Protein AF-A0A7W8FSI3-F1 (afdb_monomer_lite)

Foldseek 3Di:
DPQQDDPVSVVVVVVVVVCLLPVLLVCCLVVVDVDPVSLVRLVNLVSQVVCVVVVNHDDDPVSPVSSPVVVVVVVVVVVVVVVVCCCVPPVVVVPDD

Sequence (97 aa):
MSAVTSISDWFLAATIPLAVLTVPPVLHYSGLWPNPVLYLVPTQGPLLLLGAAFDQVILTPWQAVYAVAYPAVCVAGLCWAAKVMFVRYVIAKSGGM

Radius of gyration: 18.12 Å; chains: 1; bounding box: 42×22×50 Å

Secondary structure (DSSP, 8-state):
--S--SHHHHHHHHHHHHHHHHHHHHHHHTTS---GGGGGSTTHHHHHHHHHHTTS----HHHHHHHHHHHHHHHHHHHHHHHHHHIIIIIHHHS--

pLDDT: mean 86.96, std 11.39, range [39.88, 97.88]

Structure (mmCIF, N/CA/C/O backbone):
data_AF-A0A7W8FSI3-F1
#
_entry.id   AF-A0A7W8FSI3-F1
#
loop_
_atom_site.group_PDB
_atom_site.id
_atom_site.type_symbol
_atom_site.label_atom_id
_atom_site.label_alt_id
_atom_site.label_comp_id
_atom_site.label_asym_id
_atom_site.label_entity_id
_atom_site.label_seq_id
_atom_site.pdbx_PDB_ins_code
_atom_site.Cartn_x
_atom_site.Cartn_y
_atom_site.Cartn_z
_atom_site.occupancy
_atom_site.B_iso_or_equiv
_atom_site.auth_seq_id
_atom_site.auth_comp_id
_atom_site.auth_asym_id
_atom_site.auth_atom_id
_atom_site.pdbx_PDB_model_num
ATOM 1 N N . MET A 1 1 ? 20.935 13.629 -19.081 1.00 39.88 1 MET A N 1
ATOM 2 C CA . MET A 1 1 ? 20.935 14.435 -17.845 1.00 39.88 1 MET A CA 1
ATOM 3 C C . MET A 1 1 ? 20.743 13.469 -16.681 1.00 39.88 1 MET A C 1
ATOM 5 O O . MET A 1 1 ? 19.632 12.996 -16.491 1.00 39.88 1 MET A O 1
ATOM 9 N N . SER A 1 2 ? 21.819 13.044 -16.008 1.00 49.53 2 SER A N 1
ATOM 10 C CA . SER A 1 2 ? 21.697 12.207 -14.802 1.00 49.53 2 SER A CA 1
ATOM 11 C C . SER A 1 2 ? 21.314 13.127 -13.648 1.00 49.53 2 SER A C 1
ATOM 13 O O . SER A 1 2 ? 22.121 13.954 -13.251 1.00 49.53 2 SER A O 1
ATOM 15 N N . ALA A 1 3 ? 20.077 13.036 -13.162 1.00 61.69 3 ALA A N 1
ATOM 16 C CA . ALA A 1 3 ? 19.508 13.946 -12.159 1.00 61.69 3 ALA A CA 1
ATOM 17 C C . ALA A 1 3 ? 20.057 13.753 -10.727 1.00 61.69 3 ALA A C 1
ATOM 19 O O . ALA A 1 3 ? 19.494 14.290 -9.782 1.00 61.69 3 ALA A O 1
ATOM 20 N N . VAL A 1 4 ? 21.116 12.962 -10.550 1.00 60.72 4 VAL A N 1
ATOM 21 C CA . VAL A 1 4 ? 21.644 12.579 -9.238 1.00 60.72 4 VAL A CA 1
ATOM 22 C C . VAL A 1 4 ? 23.166 12.640 -9.306 1.00 60.72 4 VAL A C 1
ATOM 24 O O . VAL A 1 4 ? 23.785 11.833 -10.000 1.00 60.72 4 VAL A O 1
ATOM 27 N N . THR A 1 5 ? 23.758 13.626 -8.634 1.00 78.25 5 THR A N 1
ATOM 28 C CA . THR A 1 5 ? 25.203 13.919 -8.656 1.00 78.25 5 THR A CA 1
ATOM 29 C C . THR A 1 5 ? 25.921 13.485 -7.376 1.00 78.25 5 THR A C 1
ATOM 31 O O . THR A 1 5 ? 27.133 13.293 -7.394 1.00 78.25 5 THR A O 1
ATOM 34 N N . SER A 1 6 ? 25.185 13.278 -6.280 1.00 84.44 6 SER A N 1
ATOM 35 C CA . SER A 1 6 ? 25.698 12.832 -4.979 1.00 84.44 6 SER A CA 1
ATOM 36 C C . SER A 1 6 ? 24.750 11.828 -4.309 1.00 84.44 6 SER A C 1
ATOM 38 O O . SER A 1 6 ? 23.558 11.788 -4.618 1.00 84.44 6 SER A O 1
ATOM 40 N N . ILE A 1 7 ? 25.253 11.043 -3.343 1.00 78.56 7 ILE A N 1
ATOM 41 C CA . ILE A 1 7 ? 24.429 10.159 -2.495 1.00 78.56 7 ILE A CA 1
ATOM 42 C C . ILE A 1 7 ? 23.298 10.955 -1.821 1.00 78.56 7 ILE A C 1
ATOM 44 O O . ILE A 1 7 ? 22.177 10.469 -1.697 1.00 78.56 7 ILE A O 1
ATOM 48 N N . SER A 1 8 ? 23.577 12.203 -1.433 1.00 83.56 8 SER A N 1
ATOM 49 C CA . SER A 1 8 ? 22.601 13.077 -0.785 1.00 83.56 8 SER A CA 1
ATOM 50 C C . SER A 1 8 ? 21.462 13.460 -1.727 1.00 83.56 8 SER A C 1
ATOM 52 O O . SER A 1 8 ? 20.315 13.486 -1.292 1.00 83.56 8 SER A O 1
ATOM 54 N N . ASP A 1 9 ? 21.744 13.674 -3.017 1.00 81.31 9 ASP A N 1
ATOM 55 C CA . ASP A 1 9 ? 20.712 13.963 -4.023 1.00 81.31 9 ASP A CA 1
ATOM 56 C C . ASP A 1 9 ? 19.767 12.770 -4.188 1.00 81.31 9 ASP A C 1
ATOM 58 O O . ASP A 1 9 ? 18.563 12.945 -4.354 1.00 81.31 9 ASP A O 1
ATOM 62 N N . TRP A 1 10 ? 20.302 11.547 -4.095 1.00 79.19 10 TRP A N 1
ATOM 63 C CA . TRP A 1 10 ? 19.506 10.324 -4.163 1.00 79.19 10 TRP A CA 1
ATOM 64 C C . TRP A 1 10 ? 18.550 10.205 -2.971 1.00 79.19 10 TRP A C 1
ATOM 66 O O . TRP A 1 10 ? 17.362 9.944 -3.160 1.00 79.19 10 TRP A O 1
ATOM 76 N N . PHE A 1 11 ? 19.042 10.455 -1.753 1.00 82.69 11 PHE A N 1
ATOM 77 C CA . PHE A 1 11 ? 18.196 10.477 -0.557 1.00 82.69 11 PHE A CA 1
ATOM 78 C C . PHE A 1 11 ? 17.128 11.566 -0.642 1.00 82.69 11 PHE A C 1
ATOM 80 O O . PHE A 1 11 ? 15.960 11.302 -0.375 1.00 82.69 11 PHE A O 1
ATOM 87 N N . LEU A 1 12 ? 17.507 12.774 -1.059 1.00 85.62 12 LEU A N 1
ATOM 88 C CA . LEU A 1 12 ? 16.598 13.914 -1.147 1.00 85.62 12 LEU A CA 1
ATOM 89 C C . LEU A 1 12 ? 15.513 13.684 -2.211 1.00 85.62 12 LEU A C 1
ATOM 91 O O . LEU A 1 12 ? 14.342 13.981 -1.973 1.00 8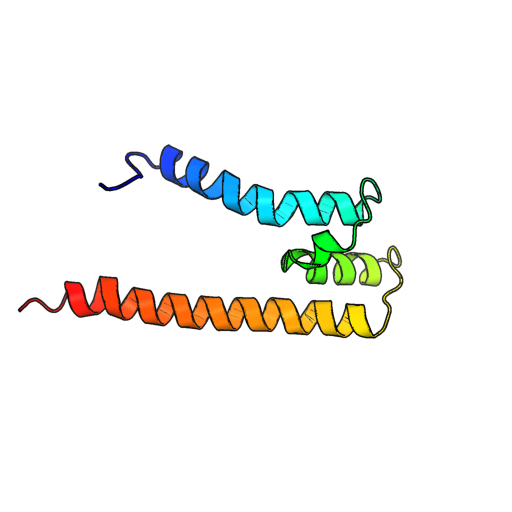5.62 12 LEU A O 1
ATOM 95 N N . ALA A 1 13 ? 15.871 13.057 -3.335 1.00 86.25 13 ALA A N 1
ATOM 96 C CA . ALA A 1 13 ? 14.919 12.622 -4.351 1.00 86.25 13 ALA A CA 1
ATOM 97 C C . ALA A 1 13 ? 13.961 11.531 -3.840 1.00 86.25 13 ALA A C 1
ATOM 99 O O . ALA A 1 13 ? 12.793 11.531 -4.225 1.00 86.25 13 ALA A O 1
ATOM 100 N N . ALA A 1 14 ? 14.417 10.628 -2.965 1.00 85.75 14 ALA A N 1
ATOM 101 C CA . ALA A 1 14 ? 13.577 9.595 -2.355 1.00 85.75 14 ALA A CA 1
ATOM 102 C C . ALA A 1 14 ? 12.652 10.139 -1.250 1.00 85.75 14 ALA A C 1
ATOM 104 O O . ALA A 1 14 ? 11.565 9.596 -1.041 1.00 85.75 14 ALA A O 1
ATOM 105 N N . THR A 1 15 ? 13.034 11.231 -0.579 1.00 89.12 15 THR A N 1
ATOM 106 C CA . THR A 1 15 ? 12.241 11.851 0.495 1.00 89.12 15 THR A CA 1
ATOM 107 C C . THR A 1 15 ? 10.853 12.266 0.027 1.00 89.12 15 THR A C 1
ATOM 109 O O . THR A 1 15 ? 9.884 12.037 0.745 1.00 89.12 15 THR A O 1
ATOM 112 N N . ILE A 1 16 ? 10.725 12.849 -1.170 1.00 87.38 16 ILE A N 1
ATOM 113 C CA . ILE A 1 16 ? 9.427 13.329 -1.667 1.00 87.38 16 ILE A CA 1
ATOM 114 C C . ILE A 1 16 ? 8.446 12.155 -1.872 1.00 87.38 16 ILE A C 1
ATOM 116 O O . ILE A 1 16 ? 7.372 12.185 -1.267 1.00 87.38 16 ILE A O 1
ATOM 120 N N . PRO A 1 17 ? 8.782 11.093 -2.636 1.00 86.62 17 PRO A N 1
ATOM 121 C CA . PRO A 1 17 ? 7.942 9.900 -2.728 1.00 86.62 17 PRO A CA 1
ATOM 122 C C . PRO A 1 17 ? 7.625 9.271 -1.370 1.00 86.62 17 PRO A C 1
ATOM 124 O O . PRO A 1 17 ? 6.478 8.905 -1.122 1.00 86.62 17 PRO A O 1
ATOM 127 N N . LEU A 1 18 ? 8.613 9.168 -0.474 1.00 88.12 18 LEU A N 1
ATOM 128 C CA . LEU A 1 18 ? 8.404 8.597 0.857 1.00 88.12 18 LEU A CA 1
ATOM 129 C C . LEU A 1 18 ? 7.416 9.427 1.678 1.00 88.12 18 LEU A C 1
ATOM 131 O O . LEU A 1 18 ? 6.507 8.863 2.280 1.00 88.12 18 LEU A O 1
ATOM 135 N N . ALA A 1 19 ? 7.541 10.753 1.666 1.00 90.00 19 ALA A N 1
ATOM 136 C CA . ALA A 1 19 ? 6.616 11.647 2.350 1.00 90.00 19 ALA A CA 1
ATOM 137 C C . ALA A 1 19 ? 5.189 11.485 1.809 1.00 90.00 19 ALA A C 1
ATOM 139 O O . ALA A 1 19 ? 4.250 11.330 2.586 1.00 90.00 19 ALA A O 1
ATOM 140 N N . VAL A 1 20 ? 5.022 11.422 0.485 1.00 88.06 20 VAL A N 1
ATOM 141 C CA . VAL A 1 20 ? 3.712 11.208 -0.155 1.00 88.06 20 VAL A CA 1
ATOM 142 C C . VAL A 1 20 ? 3.106 9.851 0.220 1.00 88.06 20 VAL A C 1
ATOM 144 O O . VAL A 1 20 ? 1.895 9.748 0.386 1.00 88.06 20 VAL A O 1
ATOM 147 N N . LEU A 1 21 ? 3.919 8.810 0.395 1.00 88.69 21 LEU A N 1
ATOM 148 C CA . LEU A 1 21 ? 3.440 7.480 0.777 1.00 88.69 21 LEU A CA 1
ATOM 149 C C . LEU A 1 21 ? 3.231 7.303 2.291 1.00 88.69 21 LEU A C 1
ATOM 151 O O . LEU A 1 21 ? 2.666 6.290 2.692 1.00 88.69 21 LEU A O 1
ATOM 155 N N . THR A 1 22 ? 3.669 8.232 3.144 1.00 87.69 22 THR A N 1
ATOM 156 C CA . THR A 1 22 ? 3.645 8.053 4.613 1.00 87.69 22 THR A CA 1
ATOM 157 C C . THR A 1 22 ? 2.816 9.103 5.339 1.00 87.69 22 THR A C 1
ATOM 159 O O . THR A 1 22 ? 2.026 8.754 6.213 1.00 87.69 22 THR A O 1
ATOM 162 N N . VAL A 1 23 ? 2.930 10.375 4.954 1.00 90.12 23 VAL A N 1
ATOM 163 C CA . VAL A 1 23 ? 2.220 11.482 5.608 1.00 90.12 23 VAL A CA 1
ATOM 164 C C . VAL A 1 23 ? 0.699 11.346 5.469 1.00 90.12 23 VAL A C 1
ATOM 166 O O . VAL A 1 23 ? 0.018 11.424 6.492 1.00 90.12 23 VAL A O 1
ATOM 169 N N . PRO A 1 24 ? 0.125 11.092 4.275 1.00 90.06 24 PRO A N 1
ATOM 170 C CA . PRO A 1 24 ? -1.329 11.021 4.139 1.00 90.06 24 PRO A CA 1
ATOM 171 C C . PRO A 1 24 ? -1.968 9.880 4.959 1.00 90.06 24 PRO A C 1
ATOM 173 O O . PRO A 1 24 ? -2.956 10.144 5.648 1.00 90.06 24 PRO A O 1
ATOM 176 N N . PRO A 1 25 ? -1.405 8.652 4.991 1.00 87.69 25 PRO A N 1
ATOM 177 C CA . PRO A 1 25 ? -1.898 7.599 5.873 1.00 87.69 25 PRO A CA 1
ATOM 178 C C . PRO A 1 25 ? -1.863 7.947 7.361 1.00 87.69 25 PRO A C 1
ATOM 180 O O . PRO A 1 25 ? -2.824 7.687 8.082 1.00 87.69 25 PRO A O 1
ATOM 183 N N . VAL A 1 26 ? -0.787 8.588 7.828 1.00 88.81 26 VAL A N 1
ATOM 184 C CA . VAL A 1 26 ? -0.663 9.021 9.230 1.00 88.81 26 VAL A CA 1
ATOM 185 C C . VAL A 1 26 ? -1.708 10.089 9.573 1.00 88.81 26 VAL A C 1
ATOM 187 O O . VAL A 1 26 ? -2.307 10.043 10.649 1.00 88.81 26 VAL A O 1
ATOM 190 N N . LEU A 1 27 ? -1.989 11.020 8.656 1.00 90.62 27 LEU A N 1
ATOM 191 C CA . LEU A 1 27 ? -3.038 12.032 8.834 1.00 90.62 27 LEU A CA 1
ATOM 192 C C . LEU A 1 27 ? -4.437 11.416 8.941 1.00 90.62 27 LEU A C 1
ATOM 194 O O . LEU A 1 27 ? -5.247 11.877 9.747 1.00 90.62 27 LEU A O 1
ATOM 198 N N . HIS A 1 28 ? -4.717 10.365 8.166 1.00 87.81 28 HIS A N 1
ATOM 199 C CA . HIS A 1 28 ? -5.979 9.641 8.292 1.00 87.81 28 HIS A CA 1
ATOM 200 C C . HIS A 1 28 ? -6.035 8.839 9.596 1.00 87.81 28 HIS A C 1
ATOM 202 O O . HIS A 1 28 ? -7.038 8.881 10.301 1.00 87.81 28 HIS A O 1
ATOM 208 N N . TYR A 1 29 ? -4.974 8.089 9.911 1.00 86.00 29 TYR A N 1
ATOM 209 C CA . TYR A 1 29 ? -4.913 7.213 11.083 1.00 86.00 29 TYR A CA 1
ATOM 210 C C . TYR A 1 29 ? -5.041 7.989 12.399 1.00 86.00 29 TYR A C 1
ATOM 212 O O . TYR A 1 29 ? -5.725 7.551 13.315 1.00 86.00 29 TYR A O 1
ATOM 220 N N . SER A 1 30 ? -4.432 9.173 12.475 1.00 87.31 30 SER A N 1
ATOM 221 C CA . SER A 1 30 ? -4.521 10.063 13.641 1.00 87.31 30 SER A CA 1
ATOM 222 C C . SER A 1 30 ? -5.878 10.757 13.805 1.00 87.31 30 SER A C 1
ATOM 224 O O . SER A 1 30 ? -6.097 11.424 14.813 1.00 87.31 30 SER A O 1
ATOM 226 N N . GLY A 1 31 ? -6.779 10.656 12.823 1.00 86.50 31 GLY A N 1
ATOM 227 C CA . GLY A 1 31 ? -8.067 11.353 12.834 1.00 86.50 31 GLY A CA 1
ATOM 228 C C . GLY A 1 31 ? -7.981 12.859 12.554 1.00 86.50 31 GLY A C 1
ATOM 229 O O . GLY A 1 31 ? -9.011 13.527 12.565 1.00 86.50 31 GLY A O 1
ATOM 230 N N . LEU A 1 32 ? -6.791 13.400 12.260 1.00 89.69 32 LEU A N 1
ATOM 231 C CA . LEU A 1 32 ? -6.599 14.822 11.942 1.00 89.69 32 LEU A CA 1
ATOM 232 C C . LEU A 1 32 ? -7.262 15.214 10.620 1.00 89.69 32 LEU A C 1
ATOM 234 O O . LEU A 1 32 ? -7.786 16.318 10.489 1.00 89.69 32 LEU A O 1
ATOM 238 N N . TRP A 1 33 ? -7.240 14.311 9.636 1.00 88.69 33 TRP A N 1
ATOM 239 C CA . TRP A 1 33 ? -7.907 14.527 8.357 1.00 88.69 33 TRP A CA 1
ATOM 240 C C . TRP A 1 33 ? -8.491 13.219 7.803 1.00 88.69 33 TRP A C 1
ATOM 242 O O . TRP A 1 33 ? -7.872 12.563 6.967 1.00 88.69 33 TRP A O 1
ATOM 252 N N . PRO A 1 34 ? -9.689 12.806 8.248 1.00 83.25 34 PRO A N 1
ATOM 253 C CA . PRO A 1 34 ? -10.330 11.572 7.802 1.00 83.25 34 PRO A CA 1
ATOM 254 C C . PRO A 1 34 ? -11.018 11.784 6.444 1.00 83.25 34 PRO A C 1
ATOM 256 O O . PRO A 1 34 ? -12.239 11.901 6.350 1.00 83.25 34 PRO A O 1
ATOM 259 N N . ASN A 1 35 ? -10.224 11.892 5.376 1.00 88.12 35 ASN A N 1
ATOM 260 C CA . ASN A 1 35 ? -10.719 12.108 4.016 1.00 88.12 35 ASN A CA 1
ATOM 261 C C . ASN A 1 35 ? -10.629 10.820 3.167 1.00 88.12 35 ASN A C 1
ATOM 263 O O . ASN A 1 35 ? -9.571 10.185 3.148 1.00 88.12 35 ASN A O 1
ATOM 267 N N . PRO A 1 36 ? -11.680 10.446 2.406 1.00 86.12 36 PRO A N 1
ATOM 268 C CA . PRO A 1 36 ? -11.677 9.247 1.560 1.00 86.12 36 PRO A CA 1
ATOM 269 C C . PRO A 1 36 ? -10.598 9.246 0.467 1.00 86.12 36 PRO A C 1
ATOM 271 O O . PRO A 1 36 ? -10.165 8.180 0.039 1.00 86.12 36 PRO A O 1
ATOM 274 N N . VAL A 1 37 ? -10.103 10.412 0.03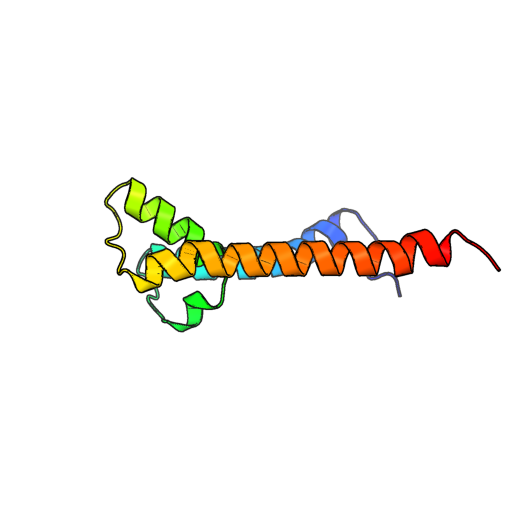9 1.00 89.88 37 VAL A N 1
ATOM 275 C CA . VAL A 1 37 ? -9.012 10.517 -0.948 1.00 89.88 37 VAL A CA 1
ATOM 276 C C . VAL A 1 37 ? -7.730 9.827 -0.462 1.00 89.88 37 VAL A C 1
ATOM 278 O O . VAL A 1 37 ? -6.941 9.338 -1.269 1.00 89.88 37 VAL A O 1
ATOM 281 N N . LEU A 1 38 ? -7.536 9.711 0.854 1.00 87.19 38 LEU A N 1
ATOM 282 C CA . LEU A 1 38 ? -6.344 9.102 1.449 1.00 87.19 38 LEU A CA 1
ATOM 283 C C . LEU A 1 38 ? -6.262 7.582 1.203 1.00 87.19 38 LEU A C 1
ATOM 285 O O . LEU A 1 38 ? -5.176 7.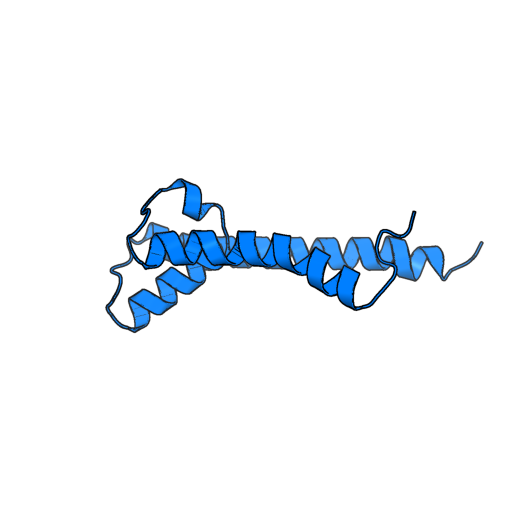013 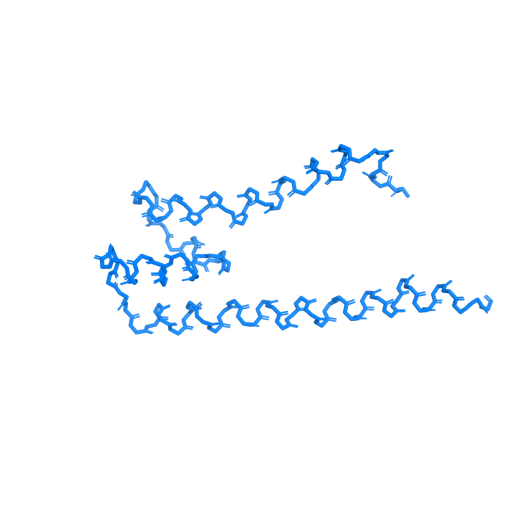1.289 1.00 87.19 38 LEU A O 1
ATOM 289 N N . TYR A 1 39 ? -7.361 6.938 0.785 1.00 87.06 39 TYR A N 1
ATOM 290 C CA . TYR A 1 39 ? -7.374 5.534 0.347 1.00 87.06 39 TYR A CA 1
ATOM 291 C C . TYR A 1 39 ? -6.692 5.307 -1.013 1.00 87.06 39 TYR A C 1
ATOM 293 O O . TYR A 1 39 ? -6.447 4.164 -1.395 1.00 87.06 39 TYR A O 1
ATOM 301 N N . LEU A 1 40 ? -6.325 6.360 -1.750 1.00 89.31 40 LEU A N 1
ATOM 302 C CA . LEU A 1 40 ? -5.498 6.202 -2.951 1.00 89.31 40 LEU A CA 1
ATOM 303 C C . LEU A 1 40 ? -4.071 5.748 -2.618 1.00 89.31 40 LEU A C 1
ATOM 305 O O . LEU A 1 40 ? -3.406 5.139 -3.460 1.00 89.31 40 LEU A O 1
ATOM 309 N N . VAL A 1 41 ? -3.600 6.017 -1.397 1.00 90.44 41 VAL A N 1
ATOM 310 C CA . VAL A 1 41 ? -2.251 5.656 -0.967 1.00 90.44 41 VAL A CA 1
ATOM 311 C C . VAL A 1 41 ? -2.233 4.189 -0.518 1.00 90.44 41 VAL A C 1
ATOM 313 O O . VAL A 1 41 ? -2.926 3.838 0.433 1.00 90.44 41 VAL A O 1
ATOM 316 N N . PRO A 1 42 ? -1.434 3.306 -1.145 1.00 87.06 42 PRO A N 1
ATOM 317 C CA . PRO A 1 42 ? -1.500 1.867 -0.874 1.00 87.06 42 PRO A CA 1
ATOM 318 C C . PRO A 1 42 ? -1.061 1.480 0.545 1.00 87.06 42 PRO A C 1
ATOM 320 O O . PRO A 1 42 ? -1.491 0.459 1.069 1.00 87.06 42 PRO A O 1
ATOM 323 N N . THR A 1 43 ? -0.244 2.299 1.203 1.00 89.81 43 THR A N 1
ATOM 324 C CA . THR A 1 43 ? 0.216 2.098 2.589 1.00 89.81 43 THR A CA 1
ATOM 325 C C . THR A 1 43 ? -0.874 2.338 3.638 1.00 89.81 43 THR A C 1
ATOM 327 O O . THR A 1 43 ? -0.705 1.938 4.790 1.00 89.81 43 THR A O 1
ATOM 330 N N . GLN A 1 44 ? -2.011 2.919 3.247 1.00 91.00 44 GLN A N 1
ATOM 331 C CA . GLN A 1 44 ? -3.165 3.111 4.119 1.00 91.00 44 GLN A CA 1
ATOM 332 C C . GLN A 1 44 ? -3.781 1.779 4.568 1.00 91.00 44 GLN A C 1
ATOM 334 O O . GLN A 1 44 ? -4.134 1.617 5.732 1.00 91.00 44 GLN A O 1
ATOM 339 N N . GLY A 1 45 ? -3.872 0.801 3.662 1.00 91.38 45 GLY A N 1
ATOM 340 C CA . GLY A 1 45 ? -4.394 -0.537 3.957 1.00 91.38 45 GLY A CA 1
ATOM 341 C C . GLY A 1 45 ? -3.665 -1.238 5.114 1.00 91.38 45 GLY A C 1
ATOM 342 O O . GLY A 1 45 ? -4.303 -1.602 6.101 1.00 91.38 45 GLY A O 1
ATOM 343 N N . PRO A 1 46 ? -2.330 -1.382 5.048 1.00 92.31 46 PRO A N 1
ATOM 344 C CA . PRO A 1 46 ? -1.534 -1.941 6.139 1.00 92.31 46 PRO A CA 1
ATOM 345 C C . PRO A 1 46 ? -1.691 -1.211 7.482 1.00 92.31 46 PRO A C 1
ATOM 347 O O . PRO A 1 46 ? -1.748 -1.864 8.519 1.00 92.31 46 PRO A O 1
ATOM 350 N N . LEU A 1 47 ? -1.807 0.122 7.482 1.00 92.31 47 LEU A N 1
ATOM 351 C CA . LEU A 1 47 ? -2.045 0.906 8.704 1.00 92.31 47 LEU A CA 1
ATOM 352 C C . LEU A 1 47 ? -3.428 0.640 9.313 1.00 92.31 47 LEU A C 1
ATOM 354 O O . LEU A 1 47 ? -3.558 0.554 10.532 1.00 92.31 47 LEU A O 1
ATOM 358 N N . LEU A 1 48 ? -4.452 0.457 8.479 1.00 92.62 48 LEU A N 1
ATOM 359 C CA . LEU A 1 48 ? -5.787 0.059 8.929 1.00 92.62 48 LEU A CA 1
ATOM 360 C C . LEU A 1 48 ? -5.779 -1.338 9.568 1.00 92.62 48 LEU A C 1
ATOM 362 O O . LEU A 1 48 ? -6.393 -1.530 10.616 1.00 92.62 48 LEU A O 1
ATOM 366 N N . LEU A 1 49 ? -5.049 -2.294 8.980 1.00 94.06 49 LEU A N 1
ATOM 367 C CA . LEU A 1 49 ? -4.863 -3.630 9.562 1.00 94.06 49 LEU A CA 1
ATOM 368 C C . LEU A 1 49 ? -4.105 -3.573 10.891 1.00 94.06 49 LEU A C 1
ATOM 370 O O . LEU A 1 49 ? -4.483 -4.266 11.832 1.00 94.06 49 LEU A O 1
ATOM 374 N N . LEU A 1 50 ? -3.073 -2.728 10.984 1.00 93.25 50 LEU A N 1
ATOM 375 C CA . LEU A 1 50 ? -2.339 -2.496 12.226 1.00 93.25 50 LEU A CA 1
ATOM 376 C C . LEU A 1 50 ? -3.275 -1.978 13.324 1.00 93.25 50 LEU A C 1
ATOM 378 O O . LEU A 1 50 ? -3.316 -2.553 14.405 1.00 93.25 50 LEU A O 1
ATOM 382 N N . GLY A 1 51 ? -4.062 -0.939 13.038 1.00 91.62 51 GLY A N 1
ATOM 383 C CA . GLY A 1 51 ? -5.015 -0.393 14.005 1.00 91.62 51 GLY A CA 1
ATOM 384 C C . GLY A 1 51 ? -6.068 -1.407 14.439 1.00 91.62 51 GLY A C 1
ATOM 385 O O . GLY A 1 51 ? -6.389 -1.481 15.621 1.00 91.62 51 GLY A O 1
ATOM 386 N N . ALA A 1 52 ? -6.559 -2.232 13.514 1.00 94.00 52 ALA A N 1
ATOM 387 C CA . ALA A 1 52 ? -7.505 -3.297 13.830 1.00 94.00 52 ALA A CA 1
ATOM 388 C C . ALA A 1 52 ? -6.903 -4.383 14.733 1.00 94.00 52 ALA A C 1
ATOM 390 O O . ALA A 1 52 ? -7.577 -4.864 15.635 1.00 94.00 52 ALA A O 1
ATOM 391 N N . ALA A 1 53 ? -5.628 -4.734 14.539 1.00 94.00 53 ALA A N 1
ATOM 392 C CA . ALA A 1 53 ? -4.933 -5.712 15.378 1.00 94.00 53 ALA A CA 1
ATOM 393 C C . ALA A 1 53 ? -4.744 -5.250 16.836 1.00 94.00 53 ALA A C 1
ATOM 395 O O . ALA A 1 53 ? -4.537 -6.084 17.713 1.00 94.00 53 ALA A O 1
ATOM 396 N N . PHE A 1 54 ? -4.813 -3.939 17.087 1.00 95.06 54 PHE A N 1
ATOM 397 C CA . PHE A 1 54 ? -4.736 -3.328 18.418 1.00 95.06 54 PHE A CA 1
ATOM 398 C C . PHE A 1 54 ? -6.085 -2.767 18.903 1.00 95.06 54 PHE A C 1
ATOM 400 O O . PHE A 1 54 ? -6.097 -1.920 19.795 1.00 95.06 54 PHE A O 1
ATOM 407 N N . ASP A 1 55 ? -7.205 -3.178 18.295 1.00 92.00 55 ASP A N 1
ATOM 408 C CA . ASP A 1 55 ? -8.566 -2.708 18.615 1.00 92.00 55 ASP A CA 1
ATOM 409 C C . ASP A 1 55 ? -8.760 -1.176 18.516 1.00 92.00 55 ASP A C 1
ATOM 411 O O . ASP A 1 55 ? -9.712 -0.610 19.052 1.00 92.00 55 ASP A O 1
ATOM 415 N N . GLN A 1 56 ? -7.878 -0.476 17.794 1.00 89.69 56 GLN A N 1
ATOM 416 C CA . GLN A 1 56 ? -7.949 0.975 17.580 1.00 89.69 56 GLN A CA 1
ATOM 417 C C . GLN A 1 56 ? -8.884 1.350 16.423 1.00 89.69 56 GLN A C 1
ATOM 419 O O . GLN A 1 56 ? -9.363 2.481 16.353 1.00 89.69 56 GLN A O 1
ATOM 424 N N . VAL A 1 57 ? -9.132 0.418 15.497 1.00 89.00 57 VAL A N 1
ATOM 425 C CA . VAL A 1 57 ? -9.946 0.639 14.294 1.00 89.00 57 VAL A CA 1
ATOM 426 C C . VAL A 1 57 ? -10.873 -0.550 14.064 1.00 89.00 57 VAL A C 1
ATOM 428 O O . VAL A 1 57 ? -10.424 -1.689 13.991 1.00 89.00 57 VAL A O 1
ATOM 431 N N . ILE A 1 58 ? -12.165 -0.282 13.864 1.00 91.75 58 ILE A N 1
ATOM 432 C CA . ILE A 1 58 ? -13.132 -1.296 13.428 1.00 91.75 58 ILE A CA 1
ATOM 433 C C . ILE A 1 58 ? -13.201 -1.268 11.902 1.00 91.75 58 ILE A C 1
ATOM 435 O O . ILE A 1 58 ? -13.622 -0.275 11.306 1.00 91.75 58 ILE A O 1
ATOM 439 N N . LEU A 1 59 ? -12.787 -2.364 11.267 1.00 90.94 59 LEU A N 1
ATOM 440 C CA . LEU A 1 59 ? -12.806 -2.486 9.812 1.00 90.94 59 LEU A CA 1
ATOM 441 C C . LEU A 1 59 ? -14.183 -2.897 9.311 1.00 90.94 59 LEU A C 1
ATOM 443 O O . LEU A 1 59 ? -14.775 -3.881 9.752 1.00 90.94 59 LEU A O 1
ATOM 447 N N . THR A 1 60 ? -14.651 -2.185 8.298 1.00 93.50 60 THR A N 1
ATOM 448 C CA . THR A 1 60 ? -15.748 -2.648 7.452 1.00 93.50 60 THR A CA 1
ATOM 449 C C . THR A 1 60 ? -15.247 -3.715 6.463 1.00 93.50 60 THR A C 1
ATOM 451 O O . THR A 1 60 ? -14.064 -3.719 6.102 1.00 93.50 60 THR A O 1
ATOM 454 N N . PRO A 1 61 ? -16.119 -4.609 5.955 1.00 93.00 61 PRO A N 1
ATOM 455 C CA . PRO A 1 61 ? -15.700 -5.697 5.065 1.00 93.00 61 PRO A CA 1
ATOM 456 C C . PRO A 1 61 ? -14.947 -5.230 3.813 1.00 93.00 61 PRO A C 1
ATOM 458 O O . PRO A 1 61 ? -13.975 -5.858 3.397 1.00 93.00 61 PRO A O 1
ATOM 461 N N . TRP A 1 62 ? -15.347 -4.098 3.225 1.00 92.19 62 TRP A N 1
ATOM 462 C CA . TRP A 1 62 ? -14.663 -3.563 2.050 1.00 92.19 62 TRP A CA 1
ATOM 463 C C . TRP A 1 62 ? -13.268 -3.019 2.391 1.00 92.19 62 TRP A C 1
ATOM 465 O O . TRP A 1 62 ? -12.362 -3.166 1.574 1.00 92.19 62 TRP A O 1
ATOM 475 N N . GLN A 1 63 ? -13.064 -2.443 3.587 1.00 93.56 63 GLN A N 1
ATOM 476 C CA . GLN A 1 63 ? -11.747 -1.964 4.034 1.00 93.56 63 GLN A CA 1
ATOM 477 C C . GLN A 1 63 ? -10.774 -3.125 4.200 1.00 93.56 63 GLN A C 1
ATOM 479 O O . GLN A 1 63 ? -9.610 -2.984 3.841 1.00 93.56 63 GLN A O 1
ATOM 484 N N . ALA A 1 64 ? -11.250 -4.277 4.680 1.00 93.75 64 ALA A N 1
ATOM 485 C CA . ALA A 1 64 ? -10.437 -5.485 4.774 1.00 93.75 64 ALA A CA 1
ATOM 486 C C . ALA A 1 64 ? -9.995 -5.980 3.385 1.00 93.75 64 ALA A C 1
ATOM 488 O O . ALA A 1 64 ? -8.815 -6.257 3.174 1.00 93.75 64 ALA A O 1
ATOM 489 N N . VAL A 1 65 ? -10.916 -6.021 2.412 1.00 95.12 65 VAL A N 1
ATOM 490 C CA . VAL A 1 65 ? -10.587 -6.388 1.021 1.00 95.12 65 VAL A CA 1
ATOM 491 C C . VAL A 1 65 ? -9.600 -5.393 0.416 1.00 95.12 65 VAL A C 1
ATOM 493 O O . VAL A 1 65 ? -8.574 -5.798 -0.128 1.00 95.12 65 VAL A O 1
ATOM 496 N N . TYR A 1 66 ? -9.875 -4.095 0.547 1.00 93.69 66 TYR A N 1
ATOM 497 C CA . TYR A 1 66 ? -8.996 -3.019 0.093 1.00 93.69 66 TYR A CA 1
ATOM 498 C C . TYR A 1 66 ? -7.587 -3.151 0.686 1.00 93.69 66 TYR A C 1
ATOM 500 O O . TYR A 1 66 ? -6.603 -3.091 -0.053 1.00 93.69 66 TYR A O 1
ATOM 508 N N . ALA A 1 67 ? -7.491 -3.384 1.997 1.00 94.62 67 ALA A N 1
ATOM 509 C CA . ALA A 1 67 ? -6.231 -3.387 2.726 1.00 94.62 67 ALA A CA 1
ATOM 510 C C . ALA A 1 67 ? -5.266 -4.501 2.302 1.00 94.62 67 ALA A C 1
ATOM 512 O O . ALA A 1 67 ? -4.065 -4.376 2.525 1.00 94.62 67 ALA A O 1
ATOM 513 N N . VAL A 1 68 ? -5.777 -5.561 1.673 1.00 95.31 68 VAL A N 1
ATOM 514 C CA . VAL A 1 68 ? -4.973 -6.675 1.156 1.00 95.31 68 VAL A CA 1
ATOM 515 C C . VAL A 1 68 ? -4.830 -6.593 -0.362 1.00 95.31 68 VAL A C 1
ATOM 517 O O . VAL A 1 68 ? -3.719 -6.655 -0.889 1.00 95.31 68 VAL A O 1
ATOM 520 N N . ALA A 1 69 ? -5.945 -6.435 -1.079 1.00 95.69 69 ALA A N 1
ATOM 521 C CA . ALA A 1 69 ? -5.965 -6.524 -2.534 1.00 95.69 69 ALA A CA 1
ATOM 522 C C . ALA A 1 69 ? -5.207 -5.369 -3.194 1.00 95.69 69 ALA A C 1
ATOM 524 O O . ALA A 1 69 ? -4.436 -5.593 -4.127 1.00 95.69 69 ALA A O 1
ATOM 525 N N . TYR A 1 70 ? -5.391 -4.139 -2.709 1.00 94.06 70 TYR A N 1
ATOM 526 C CA . TYR A 1 70 ? -4.788 -2.972 -3.343 1.00 94.06 70 TYR A CA 1
ATOM 527 C C . TYR A 1 70 ? -3.253 -2.953 -3.206 1.00 94.06 70 TYR A C 1
ATOM 529 O O . TYR A 1 70 ? -2.582 -2.866 -4.240 1.00 94.06 70 TYR A O 1
ATOM 537 N N . PRO A 1 71 ? -2.654 -3.161 -2.011 1.00 93.25 71 PRO A N 1
ATOM 538 C CA . PRO A 1 71 ? -1.202 -3.317 -1.896 1.00 93.25 71 PRO A CA 1
ATOM 539 C C . PRO A 1 71 ? -0.650 -4.482 -2.722 1.00 93.25 71 PRO A C 1
ATOM 541 O O . PRO A 1 71 ? 0.394 -4.330 -3.353 1.00 93.25 71 PRO A O 1
ATOM 544 N N . ALA A 1 72 ? -1.351 -5.622 -2.771 1.00 95.88 72 ALA A N 1
ATOM 545 C CA . ALA A 1 72 ? -0.928 -6.772 -3.57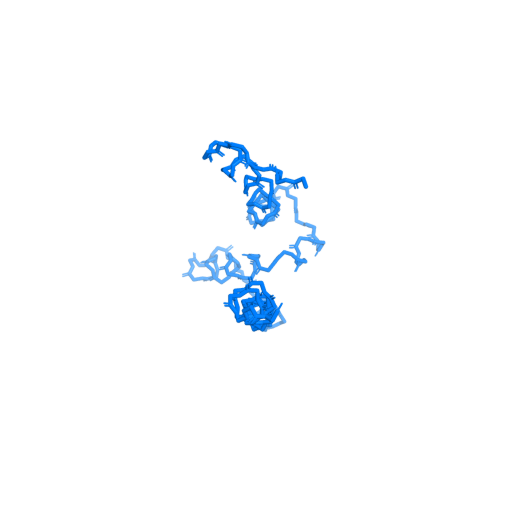0 1.00 95.88 72 ALA A CA 1
ATOM 546 C C . ALA A 1 72 ? -0.858 -6.437 -5.070 1.00 95.88 72 ALA A C 1
ATOM 548 O O . ALA A 1 72 ? 0.125 -6.774 -5.732 1.00 95.88 72 ALA A O 1
ATOM 549 N N . VAL A 1 73 ? -1.854 -5.716 -5.595 1.00 96.62 73 VAL A N 1
ATOM 550 C CA . VAL A 1 73 ? -1.858 -5.228 -6.982 1.00 96.62 73 VAL A CA 1
ATOM 551 C C . 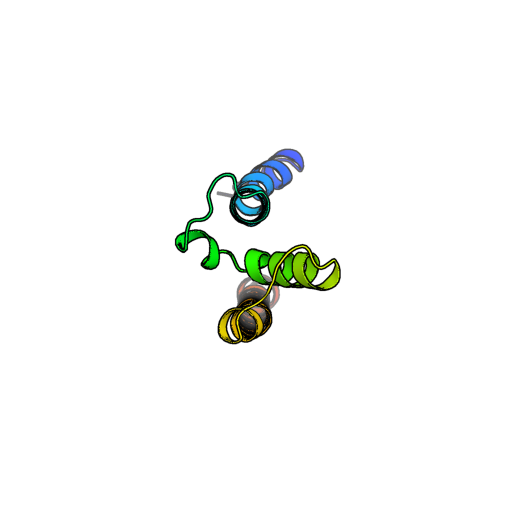VAL A 1 73 ? -0.714 -4.242 -7.224 1.00 96.62 73 VAL A C 1
ATOM 553 O O . VAL A 1 73 ? -0.013 -4.365 -8.230 1.00 96.62 73 VAL A O 1
ATOM 556 N N . CYS A 1 74 ? -0.464 -3.304 -6.303 1.00 94.19 74 CYS A N 1
ATOM 557 C CA . CYS A 1 74 ? 0.665 -2.377 -6.412 1.00 94.19 74 CYS A CA 1
ATOM 558 C C . CYS A 1 74 ? 2.012 -3.111 -6.442 1.00 94.19 74 CYS A C 1
ATOM 560 O O . CYS A 1 74 ? 2.849 -2.811 -7.292 1.00 94.19 74 CYS A O 1
ATOM 562 N N . VAL A 1 75 ? 2.216 -4.094 -5.559 1.00 94.81 75 VAL A N 1
ATOM 563 C CA . VAL A 1 75 ? 3.436 -4.915 -5.527 1.00 94.81 75 VAL A CA 1
ATOM 564 C C . VAL A 1 75 ? 3.596 -5.689 -6.831 1.00 94.81 75 VAL A C 1
ATOM 566 O O . VAL A 1 75 ? 4.661 -5.630 -7.438 1.00 94.81 75 VAL A O 1
ATOM 569 N N . ALA A 1 76 ? 2.542 -6.352 -7.314 1.00 97.25 76 ALA A N 1
ATOM 570 C CA . ALA A 1 76 ? 2.583 -7.074 -8.582 1.00 97.25 76 ALA A CA 1
ATOM 571 C C . ALA A 1 76 ? 2.945 -6.147 -9.759 1.00 97.25 76 ALA A C 1
ATOM 573 O O . ALA A 1 76 ? 3.810 -6.485 -10.572 1.00 97.25 76 ALA A O 1
ATOM 574 N N . GLY A 1 77 ? 2.344 -4.954 -9.813 1.00 97.06 77 GLY A N 1
ATOM 575 C CA . GLY A 1 77 ? 2.646 -3.934 -10.817 1.00 97.06 77 GLY A CA 1
ATOM 576 C C . GLY A 1 77 ? 4.093 -3.441 -10.749 1.00 97.06 77 GLY A C 1
ATOM 577 O O . GLY A 1 77 ? 4.761 -3.354 -11.780 1.00 97.06 77 GLY A O 1
ATOM 578 N N . LEU A 1 78 ? 4.611 -3.182 -9.546 1.00 94.12 78 LEU A N 1
ATOM 579 C CA . LEU A 1 78 ? 6.002 -2.774 -9.333 1.00 94.12 78 LEU A CA 1
ATOM 580 C C . LEU A 1 78 ? 6.991 -3.887 -9.692 1.00 94.12 78 LEU A C 1
ATOM 582 O O . LEU A 1 78 ? 7.990 -3.609 -10.348 1.00 94.12 78 LEU A O 1
ATOM 586 N N . CYS A 1 79 ? 6.711 -5.142 -9.333 1.00 96.69 79 CYS A N 1
ATOM 587 C CA . CYS A 1 79 ? 7.526 -6.292 -9.729 1.00 96.69 79 CYS A CA 1
ATOM 588 C C . CYS A 1 79 ? 7.588 -6.434 -11.253 1.00 96.69 79 CYS A C 1
ATOM 590 O O . CYS A 1 79 ? 8.659 -6.661 -11.821 1.00 96.69 79 CYS A O 1
ATOM 592 N N . TRP A 1 80 ? 6.449 -6.267 -11.927 1.00 97.88 80 TRP A N 1
ATOM 593 C CA . TRP A 1 80 ? 6.394 -6.294 -13.383 1.00 97.88 80 TRP A CA 1
ATOM 594 C C . TRP A 1 80 ? 7.182 -5.134 -14.004 1.00 97.88 80 TRP A C 1
ATOM 596 O O . TRP A 1 80 ? 8.039 -5.365 -14.859 1.00 97.88 80 TRP A O 1
ATOM 606 N N . ALA A 1 81 ? 6.971 -3.905 -13.525 1.00 96.44 81 ALA A N 1
ATOM 607 C CA . ALA A 1 81 ? 7.696 -2.728 -13.991 1.00 96.44 81 ALA A CA 1
ATOM 608 C C . ALA A 1 81 ? 9.210 -2.870 -13.775 1.00 96.44 81 ALA A C 1
ATOM 610 O O . ALA A 1 81 ? 9.990 -2.611 -14.690 1.00 96.44 81 ALA A O 1
ATOM 611 N N . ALA A 1 82 ? 9.636 -3.356 -12.607 1.00 94.50 82 ALA A N 1
ATOM 612 C CA . ALA A 1 82 ? 11.037 -3.617 -12.301 1.00 94.50 82 ALA A CA 1
ATOM 613 C C . ALA A 1 82 ? 11.650 -4.615 -13.290 1.00 94.50 82 ALA A C 1
ATOM 615 O O . ALA A 1 82 ? 12.729 -4.363 -13.824 1.00 94.50 82 ALA A O 1
ATOM 616 N N . LYS A 1 83 ? 10.939 -5.706 -13.609 1.00 93.88 83 LYS A N 1
ATOM 617 C CA . LYS A 1 83 ? 11.389 -6.694 -14.598 1.00 93.88 83 LYS A CA 1
ATOM 618 C C . LYS A 1 83 ? 11.549 -6.075 -15.989 1.00 93.88 83 LYS A C 1
ATOM 620 O O . LYS A 1 83 ? 12.583 -6.272 -16.623 1.00 93.88 83 LYS A O 1
ATOM 625 N N . VAL A 1 84 ? 10.562 -5.306 -16.453 1.00 95.56 84 VAL A N 1
ATOM 626 C CA . VAL A 1 84 ? 10.608 -4.629 -17.762 1.00 95.56 84 VAL A CA 1
ATOM 627 C C . VAL A 1 84 ? 11.769 -3.636 -17.830 1.00 95.56 84 VAL A C 1
ATOM 629 O O . VAL A 1 84 ? 12.535 -3.635 -18.795 1.00 95.56 84 VAL A O 1
ATOM 632 N N . MET A 1 85 ? 11.938 -2.815 -16.794 1.00 93.69 85 MET A N 1
ATOM 633 C CA . MET A 1 85 ? 13.001 -1.813 -16.732 1.00 93.69 85 MET A CA 1
ATOM 634 C C . MET A 1 85 ? 14.382 -2.465 -16.643 1.00 93.69 85 MET A C 1
ATOM 636 O O . MET A 1 85 ? 15.307 -2.018 -17.317 1.00 93.69 85 MET A O 1
ATOM 640 N N . PHE A 1 86 ? 14.526 -3.555 -15.888 1.00 91.94 86 PHE A N 1
ATOM 641 C CA . PHE A 1 86 ? 15.772 -4.311 -15.817 1.00 91.94 86 PHE A CA 1
ATOM 642 C C . PHE A 1 86 ? 16.164 -4.876 -17.187 1.00 91.94 86 PHE A C 1
ATOM 644 O O . PHE A 1 86 ? 17.291 -4.682 -17.640 1.00 91.94 86 PHE A O 1
ATOM 651 N N . VAL A 1 87 ? 15.221 -5.496 -17.901 1.00 92.31 87 VAL A N 1
ATOM 652 C CA . VAL A 1 87 ? 15.474 -5.996 -19.260 1.00 92.31 87 VAL A CA 1
ATOM 653 C C . VAL A 1 87 ? 15.885 -4.856 -20.195 1.00 92.31 87 VAL A C 1
ATOM 655 O O . VAL A 1 87 ? 16.880 -4.970 -20.908 1.00 92.31 87 VAL A O 1
ATOM 658 N N . ARG A 1 88 ? 15.166 -3.730 -20.160 1.00 89.44 88 ARG A N 1
ATOM 659 C CA . ARG A 1 88 ? 15.416 -2.589 -21.048 1.00 89.44 88 ARG A CA 1
ATOM 660 C C . ARG A 1 88 ? 16.744 -1.881 -20.776 1.00 89.44 88 ARG A C 1
ATOM 662 O O . ARG A 1 88 ? 17.424 -1.493 -21.720 1.00 89.44 88 ARG A O 1
ATOM 669 N N . TYR A 1 89 ? 17.086 -1.650 -19.511 1.00 88.94 89 TYR A N 1
ATOM 670 C CA . TYR A 1 89 ? 18.218 -0.793 -19.145 1.00 88.94 89 TYR A CA 1
ATOM 671 C C . TYR A 1 89 ? 19.482 -1.560 -18.768 1.00 88.94 89 TYR A C 1
ATOM 673 O O . TYR A 1 89 ? 20.567 -1.009 -18.938 1.00 88.94 89 TYR A O 1
ATOM 681 N N . VAL A 1 90 ? 19.362 -2.798 -18.285 1.00 87.19 90 VAL A N 1
ATOM 682 C CA . VAL A 1 90 ? 20.511 -3.627 -17.891 1.00 87.19 90 VAL A CA 1
ATOM 683 C C . VAL A 1 90 ? 20.840 -4.623 -18.995 1.00 87.19 90 VAL A C 1
ATOM 685 O O . VAL A 1 90 ? 21.946 -4.598 -19.522 1.00 87.19 90 VAL A O 1
ATOM 688 N N . ILE A 1 91 ? 19.879 -5.454 -19.407 1.00 85.88 91 ILE A N 1
ATOM 689 C CA . ILE A 1 91 ? 20.147 -6.533 -20.373 1.00 85.88 91 ILE A CA 1
ATOM 690 C C . ILE A 1 91 ? 20.379 -5.971 -21.782 1.00 85.88 91 ILE A C 1
ATOM 692 O O . ILE A 1 91 ? 21.447 -6.177 -22.354 1.00 85.88 91 ILE A O 1
ATOM 696 N N . ALA A 1 92 ? 19.426 -5.207 -22.328 1.00 80.38 92 ALA A N 1
ATOM 697 C CA . ALA A 1 92 ? 19.507 -4.698 -23.702 1.00 80.38 92 ALA A CA 1
ATOM 698 C C . ALA A 1 92 ? 20.620 -3.657 -23.915 1.00 80.38 92 ALA A C 1
ATOM 700 O O . ALA A 1 92 ? 21.026 -3.410 -25.043 1.00 80.38 92 ALA A O 1
ATOM 701 N N . LYS A 1 93 ? 21.115 -3.040 -22.836 1.00 66.81 93 LYS A N 1
ATOM 702 C CA . LYS A 1 93 ? 22.203 -2.057 -22.887 1.00 66.81 93 LYS A CA 1
ATOM 703 C C . LYS A 1 93 ? 23.584 -2.673 -22.635 1.00 66.81 93 LYS A C 1
ATOM 705 O O . LYS A 1 93 ? 24.579 -2.079 -23.030 1.00 66.81 93 LYS A O 1
ATOM 710 N N . SER A 1 94 ? 23.643 -3.838 -21.982 1.00 60.97 94 SER A N 1
ATOM 711 C CA . SER A 1 94 ? 24.884 -4.591 -21.754 1.00 60.97 94 SER A CA 1
ATOM 712 C C . SER A 1 94 ? 25.199 -5.569 -22.891 1.00 60.97 94 SER A C 1
ATOM 714 O O . SER A 1 94 ? 26.363 -5.908 -23.087 1.00 60.97 94 SER A O 1
ATOM 716 N N . GLY A 1 95 ? 24.189 -6.018 -23.644 1.00 59.97 95 GLY A N 1
ATOM 717 C CA . GLY A 1 95 ? 24.369 -6.744 -24.901 1.00 59.97 95 GLY A CA 1
ATOM 718 C C . GLY A 1 95 ? 24.617 -5.766 -26.044 1.00 59.97 95 GLY A C 1
ATOM 719 O O . GLY A 1 95 ? 23.694 -5.458 -26.788 1.00 59.97 95 GLY A O 1
ATOM 720 N N . GLY A 1 96 ? 25.832 -5.225 -26.135 1.00 52.03 96 GLY A N 1
ATOM 721 C CA . GLY A 1 96 ? 26.220 -4.341 -27.232 1.00 52.03 96 GLY A CA 1
ATOM 722 C C . GLY A 1 96 ? 26.014 -5.002 -28.599 1.00 52.03 96 GLY A C 1
ATOM 723 O O . GLY A 1 96 ? 26.542 -6.084 -28.851 1.00 52.03 96 GLY A O 1
ATOM 724 N N . MET A 1 97 ? 25.261 -4.325 -29.462 1.00 42.91 97 MET A N 1
ATOM 725 C CA . MET A 1 97 ? 25.486 -4.315 -30.908 1.00 42.91 97 MET A CA 1
ATOM 726 C C . MET A 1 97 ? 26.026 -2.939 -31.272 1.00 42.91 97 MET A C 1
ATOM 728 O O . MET A 1 97 ? 25.464 -1.949 -30.747 1.00 42.91 97 MET A O 1
#